Protein AF-A0A9D8S2X8-F1 (afdb_monomer_lite)

Structure (mmCIF, N/CA/C/O backbone):
data_AF-A0A9D8S2X8-F1
#
_entry.id   AF-A0A9D8S2X8-F1
#
loop_
_atom_site.group_PDB
_atom_site.id
_atom_site.type_symbol
_atom_site.label_atom_id
_atom_site.label_alt_id
_atom_site.label_comp_id
_atom_site.label_asym_id
_atom_site.label_entity_id
_atom_site.label_seq_id
_atom_site.pdbx_PDB_ins_code
_atom_site.Cartn_x
_atom_site.Cartn_y
_atom_site.Cartn_z
_atom_site.occupancy
_atom_site.B_iso_or_equiv
_atom_site.auth_seq_id
_atom_site.auth_comp_id
_atom_site.auth_asym_id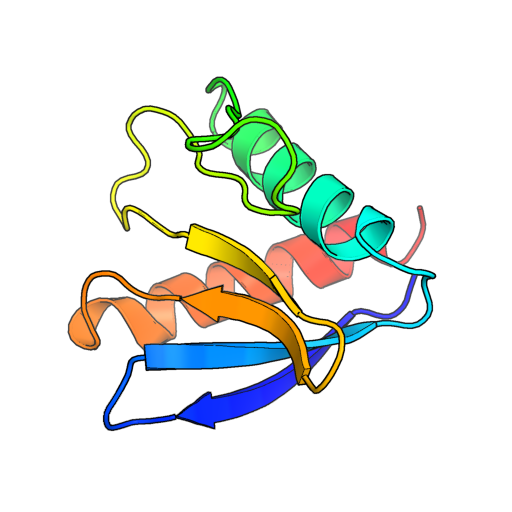
_atom_site.auth_atom_id
_atom_site.pdbx_PDB_model_num
ATOM 1 N N . MET A 1 1 ? 1.578 0.320 -15.898 1.00 65.62 1 MET A N 1
ATOM 2 C CA . MET A 1 1 ? 2.543 -0.570 -15.190 1.00 65.62 1 MET A CA 1
ATOM 3 C C . MET A 1 1 ? 1.858 -1.860 -14.691 1.00 65.62 1 MET A C 1
ATOM 5 O O . MET A 1 1 ? 0.721 -1.770 -14.253 1.00 65.62 1 MET A O 1
ATOM 9 N N . LEU A 1 2 ? 2.476 -3.058 -14.763 1.00 82.00 2 LEU A N 1
ATOM 10 C CA . LEU A 1 2 ? 1.854 -4.302 -14.247 1.00 82.00 2 LEU A CA 1
ATOM 11 C C . LEU A 1 2 ? 2.146 -4.450 -12.747 1.00 82.00 2 LEU A C 1
ATOM 13 O O . LEU A 1 2 ? 3.313 -4.523 -12.375 1.00 82.00 2 LEU A O 1
ATOM 17 N N . TYR A 1 3 ? 1.096 -4.500 -11.927 1.00 92.12 3 TYR A N 1
ATOM 18 C CA . TYR A 1 3 ? 1.138 -4.920 -10.526 1.00 92.12 3 TYR A CA 1
ATOM 19 C C . TYR A 1 3 ? 0.339 -6.210 -10.379 1.00 92.12 3 TYR A C 1
ATOM 21 O O . TYR A 1 3 ? -0.749 -6.329 -10.949 1.00 92.12 3 TYR A O 1
ATOM 29 N N . LYS A 1 4 ? 0.854 -7.167 -9.610 1.00 93.19 4 LYS A N 1
ATOM 30 C CA . LYS A 1 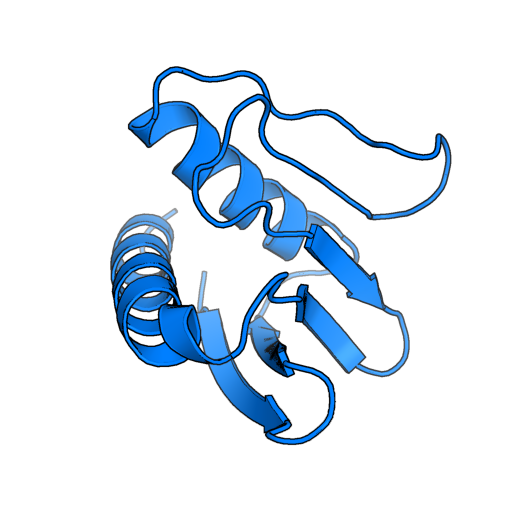4 ? 0.153 -8.421 -9.328 1.00 93.19 4 LYS A CA 1
ATOM 31 C C . LYS A 1 4 ? 0.562 -8.956 -7.961 1.00 93.19 4 LYS A C 1
ATOM 33 O O . LYS A 1 4 ? 1.747 -8.991 -7.659 1.00 93.19 4 LYS A O 1
ATOM 38 N N . ILE A 1 5 ? -0.393 -9.422 -7.156 1.00 94.31 5 ILE A N 1
ATOM 39 C CA . ILE A 1 5 ? -0.060 -10.162 -5.931 1.00 94.31 5 ILE A CA 1
ATOM 40 C C . ILE A 1 5 ? 0.608 -11.482 -6.333 1.00 94.31 5 ILE A C 1
ATOM 42 O O . ILE A 1 5 ? 0.034 -12.278 -7.081 1.00 94.31 5 ILE A O 1
ATOM 46 N N . ASN A 1 6 ? 1.823 -11.696 -5.838 1.00 92.06 6 ASN A N 1
ATOM 47 C CA . ASN A 1 6 ? 2.594 -12.917 -6.032 1.00 92.06 6 ASN A CA 1
ATOM 48 C C . ASN A 1 6 ? 2.333 -13.908 -4.892 1.00 92.06 6 ASN A C 1
ATOM 50 O O . ASN A 1 6 ? 1.994 -15.068 -5.120 1.00 92.06 6 ASN A O 1
ATOM 54 N N . MET A 1 7 ? 2.439 -13.426 -3.652 1.00 92.38 7 MET A N 1
ATOM 55 C CA . MET A 1 7 ? 2.323 -14.240 -2.446 1.00 92.38 7 MET A CA 1
ATOM 56 C C . MET A 1 7 ? 1.721 -13.427 -1.302 1.00 92.38 7 MET A C 1
ATOM 58 O O . MET A 1 7 ? 1.963 -12.227 -1.200 1.00 92.38 7 MET A O 1
ATOM 62 N N . ILE A 1 8 ? 0.975 -14.101 -0.425 1.00 91.88 8 ILE A N 1
ATOM 63 C CA . ILE A 1 8 ? 0.569 -13.573 0.879 1.00 91.88 8 ILE A CA 1
ATOM 64 C C . ILE A 1 8 ? 1.047 -14.555 1.951 1.00 91.88 8 ILE A C 1
ATOM 66 O O . ILE A 1 8 ? 0.695 -15.734 1.881 1.00 91.88 8 ILE A O 1
ATOM 70 N N . THR A 1 9 ? 1.848 -14.104 2.916 1.00 89.12 9 THR A N 1
ATOM 71 C CA . THR A 1 9 ? 2.269 -14.935 4.052 1.00 89.12 9 THR A CA 1
ATOM 72 C C . THR A 1 9 ? 1.207 -14.882 5.148 1.00 89.12 9 THR A C 1
ATOM 74 O O . THR A 1 9 ? 0.774 -13.807 5.562 1.00 89.12 9 THR A O 1
ATOM 77 N N . GLU A 1 10 ? 0.744 -16.046 5.609 1.00 82.00 10 GLU A N 1
ATOM 78 C CA . GLU A 1 10 ? -0.314 -16.103 6.630 1.00 82.00 10 GLU A CA 1
ATOM 79 C C . GLU A 1 10 ? 0.198 -15.842 8.052 1.00 82.00 10 GLU A C 1
ATOM 81 O O . GLU A 1 10 ? -0.580 -15.425 8.906 1.00 82.00 10 GLU A O 1
ATOM 86 N N . GLU A 1 11 ? 1.489 -16.071 8.304 1.00 81.19 11 GLU A N 1
ATOM 87 C CA . GLU A 1 11 ? 2.098 -15.910 9.632 1.00 81.19 11 GLU A CA 1
ATOM 88 C C . GLU A 1 11 ? 2.462 -14.449 9.930 1.00 81.19 11 GLU A C 1
ATOM 90 O O . GLU A 1 11 ? 2.221 -13.973 11.038 1.00 81.19 11 GLU A O 1
ATOM 95 N N . ASP A 1 12 ? 2.969 -13.727 8.925 1.00 81.75 12 ASP A N 1
ATOM 96 C CA . ASP A 1 12 ? 3.537 -12.384 9.104 1.00 81.75 12 ASP A CA 1
ATOM 97 C C . ASP A 1 12 ? 2.740 -11.276 8.394 1.00 81.75 12 ASP A C 1
ATOM 99 O O . ASP A 1 12 ? 3.040 -10.095 8.558 1.00 81.75 12 ASP A O 1
ATOM 103 N N . GLY A 1 13 ? 1.740 -11.630 7.578 1.00 89.56 13 GLY A N 1
ATOM 104 C CA . GLY A 1 13 ? 0.889 -10.665 6.878 1.00 89.56 13 GLY A CA 1
ATOM 105 C C . GLY A 1 13 ? 1.585 -9.891 5.763 1.00 89.56 13 GLY A C 1
ATOM 106 O O . GLY A 1 13 ? 1.187 -8.766 5.454 1.00 89.56 13 GLY A O 1
ATOM 107 N N . TRP A 1 14 ? 2.617 -10.474 5.150 1.00 94.12 14 TRP A N 1
ATOM 108 C CA . TRP A 1 14 ? 3.308 -9.869 4.016 1.00 94.12 14 TRP A CA 1
ATOM 109 C C . TRP A 1 14 ? 2.575 -10.190 2.725 1.00 94.12 14 TRP A C 1
ATOM 111 O O . TRP A 1 14 ? 2.360 -11.353 2.396 1.00 94.12 14 TRP A O 1
ATOM 121 N N . ILE A 1 15 ? 2.255 -9.158 1.956 1.00 95.94 15 ILE A N 1
ATOM 122 C CA . ILE A 1 15 ? 1.723 -9.247 0.602 1.00 95.94 15 ILE A CA 1
ATOM 123 C C . ILE A 1 15 ? 2.846 -8.841 -0.349 1.00 95.94 15 ILE A C 1
ATOM 125 O O . ILE A 1 15 ? 3.169 -7.659 -0.474 1.00 95.94 15 ILE A O 1
ATOM 129 N N . VAL A 1 16 ? 3.448 -9.822 -1.016 1.00 94.81 16 VAL A N 1
ATOM 130 C CA . VAL A 1 16 ? 4.501 -9.609 -2.014 1.00 94.81 16 VAL A CA 1
ATOM 131 C C . VAL A 1 16 ? 3.853 -9.342 -3.366 1.00 94.81 16 VAL A C 1
ATOM 133 O O . VAL A 1 16 ? 2.964 -10.082 -3.803 1.00 94.81 16 VAL A O 1
ATOM 136 N N . ILE A 1 17 ? 4.296 -8.281 -4.031 1.00 95.19 17 ILE A N 1
ATOM 137 C CA . ILE A 1 17 ? 3.722 -7.769 -5.269 1.00 95.19 17 ILE A CA 1
ATOM 138 C C . ILE A 1 17 ? 4.790 -7.798 -6.362 1.00 95.19 17 ILE A C 1
ATOM 140 O O . ILE A 1 17 ? 5.821 -7.130 -6.274 1.00 95.19 17 ILE A O 1
ATOM 144 N N . ASP A 1 18 ? 4.495 -8.522 -7.437 1.00 92.50 18 ASP A N 1
ATOM 145 C CA . ASP A 1 18 ? 5.276 -8.459 -8.663 1.00 92.50 18 ASP A CA 1
ATOM 146 C C . ASP A 1 18 ? 5.010 -7.122 -9.354 1.00 92.50 18 ASP A C 1
ATOM 148 O O . ASP A 1 18 ? 3.856 -6.730 -9.573 1.00 92.50 18 ASP A O 1
ATOM 152 N N . THR A 1 19 ? 6.087 -6.431 -9.722 1.00 90.69 19 THR A N 1
ATOM 153 C CA . THR A 1 19 ? 6.022 -5.155 -10.436 1.00 90.69 19 THR A CA 1
ATOM 154 C C . THR A 1 19 ? 7.027 -5.133 -11.582 1.00 90.69 19 THR A C 1
ATOM 156 O O . THR A 1 19 ? 8.089 -5.744 -11.499 1.00 90.69 19 THR A O 1
ATOM 159 N N . ASN A 1 20 ? 6.708 -4.407 -12.654 1.00 85.88 20 ASN A N 1
ATOM 160 C CA . ASN A 1 20 ? 7.618 -4.231 -13.797 1.00 85.88 20 ASN A CA 1
ATOM 161 C C . ASN A 1 20 ? 8.540 -2.998 -13.666 1.00 85.88 20 ASN A C 1
ATOM 163 O O . ASN A 1 20 ? 9.227 -2.654 -14.629 1.00 85.88 20 ASN A O 1
ATOM 167 N N . GLY A 1 21 ? 8.502 -2.283 -12.537 1.00 78.31 21 GLY A N 1
ATOM 168 C CA . GLY A 1 21 ? 9.321 -1.088 -12.319 1.00 78.31 21 GLY A CA 1
ATOM 169 C C . GLY A 1 21 ? 10.652 -1.391 -11.631 1.00 78.31 21 GLY A C 1
ATOM 170 O O . GLY A 1 21 ? 10.952 -2.536 -11.305 1.00 78.31 21 GLY A O 1
ATOM 171 N N . TRP A 1 22 ? 11.465 -0.352 -11.437 1.00 79.00 22 TRP A N 1
ATOM 172 C CA . TRP A 1 22 ? 12.800 -0.466 -10.844 1.00 79.00 22 TRP A CA 1
ATOM 173 C C . TRP A 1 22 ? 12.854 0.128 -9.439 1.00 79.00 22 TRP A C 1
ATOM 175 O O . TRP A 1 22 ? 12.358 1.230 -9.197 1.00 79.00 22 TRP A O 1
ATOM 185 N N . GLY A 1 23 ? 13.526 -0.581 -8.532 1.00 86.12 23 GLY A N 1
ATOM 186 C CA . GLY A 1 23 ? 13.750 -0.120 -7.166 1.00 86.12 23 GLY A CA 1
ATOM 187 C C . GLY A 1 23 ? 12.447 0.200 -6.430 1.00 86.12 23 GLY A C 1
ATOM 188 O O . GLY A 1 23 ? 11.426 -0.459 -6.610 1.00 86.12 23 GLY A O 1
ATOM 189 N N . SER A 1 24 ? 12.471 1.264 -5.629 1.00 88.31 24 SER A N 1
ATOM 190 C CA . SER A 1 24 ? 11.356 1.681 -4.772 1.00 88.31 24 SER A CA 1
ATOM 191 C C . SER A 1 24 ? 10.237 2.453 -5.476 1.00 88.31 24 SER A C 1
ATOM 193 O O . SER A 1 24 ? 9.247 2.829 -4.845 1.00 88.31 24 SER A O 1
ATOM 195 N N . GLU A 1 25 ? 10.358 2.717 -6.777 1.00 91.06 25 GLU A N 1
ATOM 196 C CA . GLU A 1 25 ? 9.360 3.498 -7.506 1.00 91.06 25 GLU A CA 1
ATOM 197 C C . GLU A 1 25 ? 7.959 2.855 -7.495 1.00 91.06 25 GLU A C 1
ATOM 199 O O . GLU A 1 25 ? 6.999 3.568 -7.181 1.00 91.06 25 GLU A O 1
ATOM 204 N N . PRO A 1 26 ? 7.792 1.542 -7.751 1.00 92.25 26 PRO A N 1
ATOM 205 C CA . PRO A 1 26 ? 6.469 0.926 -7.804 1.00 92.25 26 PRO A CA 1
ATOM 206 C C . PRO A 1 26 ? 5.730 0.986 -6.471 1.00 92.25 26 PRO A C 1
ATOM 208 O O . PRO A 1 26 ? 4.541 1.313 -6.448 1.00 92.25 26 PRO A O 1
ATOM 211 N N . VAL A 1 27 ? 6.422 0.719 -5.360 1.00 94.12 27 VAL A N 1
ATOM 212 C CA . VAL A 1 27 ? 5.812 0.776 -4.029 1.00 94.12 27 VAL A CA 1
ATOM 213 C C . VAL A 1 27 ? 5.440 2.209 -3.645 1.00 94.12 27 VAL A C 1
ATOM 215 O O . VAL A 1 27 ? 4.359 2.440 -3.103 1.00 94.12 27 VAL A O 1
ATOM 218 N N . ARG A 1 28 ? 6.273 3.191 -4.017 1.00 94.06 28 ARG A N 1
ATOM 219 C CA . ARG A 1 28 ? 5.992 4.614 -3.797 1.00 94.06 28 ARG A CA 1
ATOM 220 C C . ARG A 1 28 ? 4.754 5.059 -4.572 1.00 94.06 28 ARG A C 1
ATOM 222 O O . ARG A 1 28 ? 3.906 5.744 -4.011 1.00 94.06 28 ARG A O 1
ATOM 229 N N . LEU A 1 29 ? 4.638 4.680 -5.847 1.00 94.19 29 LEU A N 1
ATOM 230 C CA . LEU A 1 29 ? 3.484 5.023 -6.689 1.00 94.19 29 LEU A CA 1
ATOM 231 C C . LEU A 1 29 ? 2.191 4.37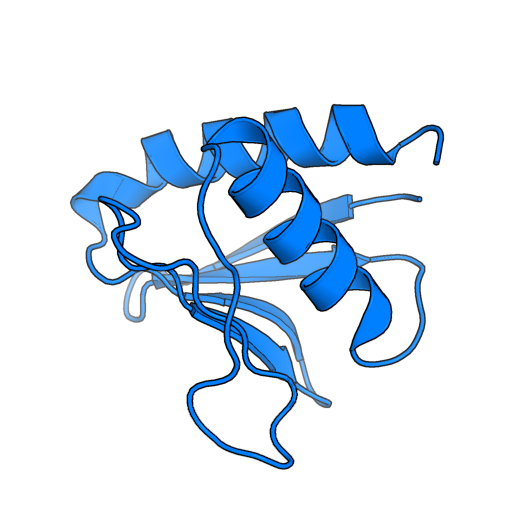5 -6.184 1.00 94.19 29 LEU A C 1
ATOM 233 O O . LEU A 1 29 ? 1.136 5.011 -6.205 1.00 94.19 29 LEU A O 1
ATOM 237 N N . LEU A 1 30 ? 2.278 3.140 -5.690 1.00 95.50 30 LEU A N 1
ATOM 238 C CA . LEU A 1 30 ? 1.156 2.441 -5.073 1.00 95.50 30 LEU A CA 1
ATOM 239 C C . LEU A 1 30 ? 0.686 3.151 -3.797 1.00 95.50 30 LEU A C 1
ATOM 241 O O . LEU A 1 30 ? -0.484 3.528 -3.707 1.00 95.50 30 LEU A O 1
ATOM 245 N N . ALA A 1 31 ? 1.600 3.394 -2.852 1.00 95.88 31 ALA A N 1
ATOM 246 C CA . ALA A 1 31 ? 1.301 4.089 -1.602 1.00 95.88 31 ALA A CA 1
ATOM 247 C C . ALA A 1 31 ? 0.750 5.503 -1.858 1.00 95.88 31 ALA A C 1
ATOM 249 O O . ALA A 1 31 ? -0.264 5.890 -1.280 1.00 95.88 31 ALA A O 1
ATOM 250 N N . GLN A 1 32 ? 1.349 6.241 -2.799 1.00 95.94 32 GLN A N 1
ATOM 251 C CA . GLN A 1 32 ? 0.873 7.559 -3.214 1.00 95.94 32 GLN A CA 1
ATOM 252 C C . GLN A 1 32 ? -0.548 7.496 -3.789 1.00 95.94 32 GLN A C 1
ATOM 254 O O . GLN A 1 32 ? -1.397 8.300 -3.412 1.00 95.94 32 GLN A O 1
ATOM 259 N N . SER A 1 33 ? -0.838 6.534 -4.671 1.00 96.06 33 SER A N 1
ATOM 260 C CA . SER A 1 33 ? -2.169 6.402 -5.268 1.00 96.06 33 SER A CA 1
ATOM 261 C C . SER A 1 33 ? -3.256 6.148 -4.221 1.00 96.06 33 SER A C 1
ATOM 263 O O . SER A 1 33 ? -4.365 6.667 -4.360 1.00 96.06 33 SER A O 1
ATOM 265 N N . ILE A 1 34 ? -2.952 5.352 -3.194 1.00 96.94 34 ILE A N 1
ATOM 266 C CA . ILE A 1 34 ? -3.872 5.058 -2.089 1.00 96.94 34 ILE A CA 1
ATOM 267 C C . ILE A 1 34 ? -4.042 6.299 -1.202 1.00 96.94 34 ILE A C 1
ATOM 269 O O . ILE A 1 34 ? -5.171 6.682 -0.899 1.00 96.94 34 ILE A O 1
ATOM 273 N N . ALA A 1 35 ? -2.949 6.986 -0.863 1.00 96.88 35 ALA A N 1
ATOM 274 C CA . ALA A 1 35 ? -2.981 8.215 -0.070 1.00 96.88 35 ALA A CA 1
ATOM 275 C C . ALA A 1 35 ? -3.831 9.315 -0.735 1.00 96.88 35 ALA A C 1
ATOM 277 O O . ALA A 1 35 ? -4.668 9.937 -0.076 1.00 96.88 35 ALA A O 1
ATOM 278 N N . GLU A 1 36 ? -3.676 9.492 -2.053 1.00 96.00 36 GLU A N 1
ATOM 279 C CA . GLU A 1 36 ? -4.458 10.430 -2.866 1.00 96.00 36 GLU A CA 1
ATOM 280 C C . GLU A 1 36 ? -5.960 10.109 -2.840 1.00 96.00 36 GLU A C 1
ATOM 282 O O . GLU A 1 36 ? -6.771 11.017 -2.672 1.00 96.00 36 GLU A O 1
ATOM 287 N N . GLU A 1 37 ? -6.350 8.832 -2.956 1.00 95.62 37 GLU A N 1
ATOM 288 C CA . GLU A 1 37 ? -7.764 8.434 -2.854 1.00 95.62 37 GLU A CA 1
ATOM 289 C C . GLU A 1 37 ? -8.340 8.733 -1.463 1.00 95.62 37 GLU A C 1
ATOM 291 O O . GLU A 1 37 ? -9.496 9.138 -1.338 1.00 95.62 37 GLU A O 1
ATOM 296 N N . MET A 1 38 ? -7.535 8.559 -0.417 1.00 94.44 38 MET A N 1
ATOM 297 C CA . MET A 1 38 ? -7.954 8.787 0.965 1.00 94.44 38 MET A CA 1
ATOM 298 C C . MET A 1 38 ? -7.947 10.268 1.363 1.00 94.44 38 MET A C 1
ATOM 300 O O . MET A 1 38 ? -8.470 10.603 2.428 1.00 94.44 38 MET A O 1
ATOM 304 N N . GLY A 1 39 ? -7.347 11.145 0.549 1.00 95.94 39 GLY A N 1
ATOM 305 C CA . GLY A 1 39 ? -7.115 12.546 0.899 1.00 95.94 39 GLY A CA 1
ATOM 306 C C . GLY A 1 39 ? -6.181 12.704 2.103 1.00 95.94 39 GLY A C 1
ATOM 307 O O . GLY A 1 39 ? -6.400 13.587 2.931 1.00 95.94 39 GLY A O 1
ATOM 308 N N . LYS A 1 40 ? -5.189 11.814 2.241 1.00 96.31 40 LYS A N 1
ATOM 309 C CA . LYS A 1 40 ? -4.252 11.784 3.374 1.00 96.31 40 LYS A CA 1
ATOM 310 C C . LYS A 1 40 ? -2.811 11.904 2.901 1.00 96.31 40 LYS A C 1
ATOM 312 O O . LYS A 1 40 ? -2.500 11.658 1.739 1.00 96.31 40 LYS A O 1
ATOM 317 N N . GLU A 1 41 ? -1.931 12.276 3.819 1.00 94.81 41 GLU A N 1
ATOM 318 C CA . GLU A 1 41 ? -0.508 12.411 3.532 1.00 94.81 41 GLU A CA 1
ATOM 319 C C . GLU A 1 41 ? 0.211 11.066 3.674 1.00 94.81 41 GLU A C 1
ATOM 321 O O . GLU A 1 41 ? -0.012 10.309 4.623 1.00 94.81 41 GLU A O 1
ATOM 326 N N . MET A 1 42 ? 1.086 10.780 2.712 1.00 95.25 42 MET A N 1
ATOM 327 C CA . MET A 1 42 ? 2.056 9.693 2.792 1.00 95.25 42 MET A CA 1
ATOM 328 C C . MET A 1 42 ? 3.344 10.226 3.424 1.00 95.25 42 MET A C 1
ATOM 330 O O . MET A 1 42 ? 3.796 11.318 3.080 1.00 95.25 42 MET A O 1
ATOM 334 N N . PHE A 1 43 ? 3.965 9.445 4.299 1.00 94.06 43 PHE A N 1
ATOM 335 C CA . PHE A 1 43 ? 5.235 9.779 4.938 1.00 94.06 43 PHE A CA 1
ATOM 336 C C . PHE A 1 43 ? 6.166 8.565 4.972 1.00 94.06 43 PHE A C 1
ATOM 338 O O . PHE A 1 43 ? 5.722 7.423 4.843 1.00 94.06 43 PHE A O 1
ATOM 345 N N . GLN A 1 44 ? 7.463 8.815 5.145 1.00 93.44 44 GLN A N 1
ATOM 346 C CA . GLN A 1 44 ? 8.451 7.768 5.397 1.00 93.44 44 GLN A CA 1
ATOM 347 C C . GLN A 1 44 ? 8.738 7.714 6.903 1.00 93.44 44 GLN A C 1
ATOM 349 O O . GLN A 1 44 ? 9.082 8.750 7.475 1.00 93.44 44 GLN A O 1
ATOM 354 N N . PRO A 1 45 ? 8.581 6.556 7.570 1.00 88.31 45 PRO A N 1
ATOM 355 C CA . PRO A 1 45 ? 8.855 6.444 9.001 1.00 88.31 45 PRO A CA 1
ATOM 356 C C . PRO A 1 45 ? 10.356 6.535 9.320 1.00 88.31 45 PRO A C 1
ATOM 358 O O . PRO A 1 45 ? 10.721 7.005 10.397 1.00 88.31 45 PRO A O 1
ATOM 361 N N . TYR A 1 46 ? 11.212 6.127 8.380 1.00 84.06 46 TYR A N 1
ATOM 362 C CA . TYR A 1 46 ? 12.665 6.153 8.507 1.00 84.06 46 TYR A CA 1
ATOM 363 C C . TYR A 1 46 ? 13.284 6.752 7.244 1.00 84.06 46 TYR A C 1
ATOM 365 O O . TYR A 1 46 ? 13.084 6.246 6.141 1.00 84.06 46 TYR A O 1
ATOM 373 N N . GLU A 1 47 ? 14.029 7.847 7.403 1.00 74.62 47 GLU A N 1
ATOM 374 C CA . GLU A 1 47 ? 14.749 8.470 6.292 1.00 74.62 47 GLU A CA 1
ATOM 375 C C . GLU A 1 47 ? 15.860 7.534 5.798 1.00 74.62 47 GLU A C 1
ATOM 377 O O . GLU A 1 47 ? 16.771 7.188 6.548 1.00 74.62 47 GLU A O 1
ATOM 382 N N . GLY A 1 48 ? 15.787 7.140 4.526 1.00 75.81 48 GLY A N 1
ATOM 383 C CA . GLY A 1 48 ? 16.771 6.266 3.877 1.00 75.81 48 GLY A CA 1
ATOM 384 C C . GLY A 1 48 ? 16.248 4.869 3.548 1.00 75.81 48 GLY A C 1
ATOM 385 O O . GLY A 1 48 ? 16.781 4.243 2.634 1.00 75.81 48 GLY A O 1
ATOM 386 N N . ASP A 1 49 ? 15.166 4.436 4.196 1.00 81.62 49 ASP A N 1
ATOM 387 C CA . ASP A 1 49 ? 14.487 3.191 3.852 1.00 81.62 49 ASP A CA 1
ATOM 388 C C . ASP A 1 49 ? 13.389 3.451 2.820 1.00 81.62 49 ASP A C 1
ATOM 390 O O . ASP A 1 49 ? 12.673 4.456 2.851 1.00 81.62 49 ASP A 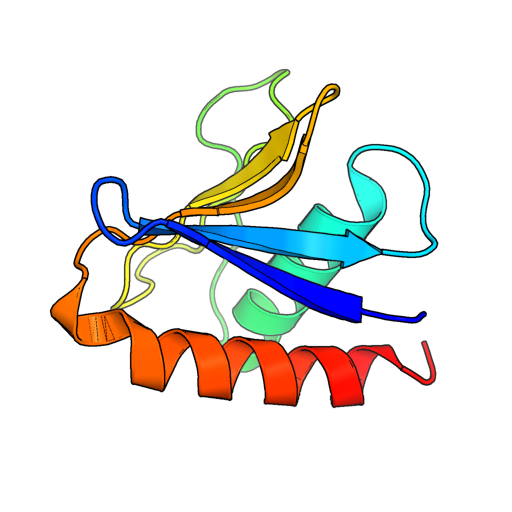O 1
ATOM 394 N N . ALA A 1 50 ? 13.212 2.511 1.894 1.00 90.50 50 ALA A N 1
ATOM 395 C CA . ALA A 1 50 ? 12.126 2.550 0.925 1.00 90.50 50 ALA A CA 1
ATOM 396 C C . ALA A 1 50 ? 10.800 2.076 1.547 1.00 90.50 50 ALA A C 1
ATOM 398 O O . ALA A 1 50 ? 10.136 1.185 1.020 1.00 90.50 50 ALA A O 1
ATOM 399 N N . GLN A 1 51 ? 10.442 2.672 2.685 1.00 94.69 51 GLN A N 1
ATOM 400 C CA . GLN A 1 51 ? 9.245 2.386 3.463 1.00 94.69 51 GLN A CA 1
ATOM 401 C C . GLN A 1 51 ? 8.321 3.600 3.489 1.00 94.69 51 GLN A C 1
ATOM 403 O O . GLN A 1 51 ? 8.758 4.733 3.686 1.00 94.69 51 GLN A O 1
ATOM 408 N N . PHE A 1 52 ? 7.029 3.360 3.319 1.00 95.75 52 PHE A N 1
ATOM 409 C CA . PHE A 1 52 ? 6.007 4.388 3.249 1.00 95.75 52 PHE A CA 1
ATOM 410 C C . PHE A 1 52 ? 4.801 3.979 4.086 1.00 95.75 52 PHE A C 1
ATOM 412 O O . PHE A 1 52 ? 4.381 2.822 4.089 1.00 95.75 52 PHE A O 1
ATOM 419 N N . MET A 1 53 ? 4.222 4.955 4.772 1.00 96.69 53 MET A N 1
ATOM 420 C CA . MET A 1 53 ? 2.981 4.821 5.523 1.00 96.69 53 MET A CA 1
ATOM 421 C C . MET A 1 53 ? 2.045 5.968 5.156 1.00 96.69 53 MET A C 1
ATOM 423 O O . MET A 1 53 ? 2.484 7.030 4.710 1.00 96.69 53 MET A O 1
ATOM 427 N N . ILE A 1 54 ? 0.745 5.766 5.352 1.00 97.12 54 ILE A N 1
ATOM 428 C CA . ILE A 1 54 ? -0.278 6.779 5.084 1.00 97.12 54 ILE A CA 1
ATOM 429 C C . ILE A 1 54 ? -0.866 7.222 6.422 1.00 97.12 54 ILE A C 1
ATOM 431 O O . ILE A 1 54 ? -1.330 6.404 7.221 1.00 97.12 54 ILE A O 1
ATOM 435 N N . GLN A 1 55 ? -0.836 8.526 6.696 1.00 94.69 55 GLN A N 1
ATOM 436 C CA . GLN A 1 55 ? -1.280 9.065 7.976 1.00 94.69 55 GLN A CA 1
ATOM 437 C C . GLN A 1 55 ? -2.753 8.729 8.213 1.00 94.69 55 GLN A C 1
ATOM 439 O O . GLN A 1 55 ? -3.612 9.061 7.406 1.00 94.69 55 GLN A O 1
ATOM 444 N N . GLY A 1 56 ? -3.061 8.082 9.339 1.00 92.25 56 GLY A N 1
ATOM 445 C CA . GLY A 1 56 ? -4.433 7.732 9.707 1.00 92.25 56 GLY A CA 1
ATOM 446 C C . GLY A 1 56 ? -5.078 6.659 8.826 1.00 92.25 56 GLY A C 1
ATOM 447 O O . GLY A 1 56 ? -6.307 6.575 8.812 1.00 92.25 56 GLY A O 1
ATOM 448 N N . ASP A 1 57 ? -4.305 5.883 8.064 1.00 93.12 57 ASP A N 1
ATOM 449 C CA . ASP A 1 57 ? -4.796 4.678 7.391 1.00 93.12 57 ASP A CA 1
ATOM 450 C C . ASP A 1 57 ? -5.453 3.711 8.397 1.00 93.12 57 ASP A C 1
ATOM 452 O O . ASP A 1 57 ? -4.808 3.357 9.388 1.00 93.12 57 ASP A O 1
ATOM 456 N N . PRO A 1 58 ? -6.728 3.305 8.200 1.00 93.56 58 PRO A N 1
ATOM 457 C CA . PRO A 1 58 ? -7.410 2.399 9.123 1.00 93.56 58 PRO A CA 1
ATOM 458 C C . PRO A 1 58 ? -6.723 1.036 9.255 1.00 93.56 58 PRO A C 1
ATOM 460 O O . PRO A 1 58 ? -6.819 0.432 10.321 1.00 93.56 58 PRO A O 1
ATOM 463 N N . TYR A 1 59 ? -6.019 0.586 8.213 1.00 95.50 59 TYR A N 1
ATOM 464 C CA . TYR A 1 59 ? -5.322 -0.701 8.189 1.00 95.50 59 TYR A CA 1
ATOM 465 C C . TYR A 1 59 ? -3.860 -0.600 8.648 1.00 95.50 59 TYR A C 1
ATOM 467 O O . TYR A 1 59 ? -3.202 -1.624 8.820 1.00 95.50 59 TYR A O 1
ATOM 475 N N . LYS A 1 60 ? -3.359 0.630 8.851 1.00 95.00 60 LYS A N 1
ATOM 476 C CA . LYS A 1 60 ? -1.972 0.957 9.227 1.00 95.00 60 LYS A CA 1
ATOM 477 C C . LYS A 1 60 ? -0.920 0.211 8.393 1.00 95.00 60 LYS A C 1
ATOM 479 O O . LYS A 1 60 ? 0.061 -0.294 8.936 1.00 95.00 60 LYS A O 1
ATOM 484 N N . LEU A 1 61 ? -1.132 0.141 7.084 1.00 96.31 61 LEU A N 1
ATOM 485 C CA . LEU A 1 61 ? -0.267 -0.590 6.169 1.00 96.31 61 LEU A CA 1
ATOM 486 C C . LEU A 1 61 ? 1.133 0.016 6.125 1.00 96.31 61 LEU A C 1
ATOM 488 O O . LEU A 1 61 ? 1.306 1.240 6.084 1.00 96.31 61 LEU A O 1
ATOM 492 N N . LEU A 1 62 ? 2.125 -0.868 6.056 1.00 96.00 62 LEU A N 1
ATOM 493 C CA . LEU A 1 62 ? 3.494 -0.511 5.715 1.00 96.00 62 LEU A CA 1
ATOM 494 C C . LEU A 1 62 ? 3.770 -0.943 4.275 1.00 96.00 62 LEU A C 1
ATOM 496 O O . LEU A 1 62 ? 3.713 -2.124 3.941 1.00 96.00 62 LEU A O 1
ATOM 500 N N . PHE A 1 63 ? 4.075 0.026 3.422 1.00 96.50 63 PHE A N 1
ATOM 501 C CA . PHE A 1 63 ? 4.458 -0.197 2.035 1.00 96.50 63 PHE A CA 1
ATOM 502 C C . PHE A 1 63 ? 5.980 -0.170 1.958 1.00 96.50 63 PHE A C 1
ATOM 504 O O . PHE A 1 63 ? 6.584 0.856 2.254 1.00 96.50 63 PHE A O 1
ATOM 511 N N . GLN A 1 64 ? 6.610 -1.273 1.573 1.00 94.88 64 GLN A N 1
ATOM 512 C CA . GLN A 1 64 ? 8.063 -1.416 1.585 1.00 94.88 64 GLN A CA 1
ATOM 513 C C . GLN A 1 64 ? 8.587 -1.905 0.236 1.00 94.88 64 GLN A C 1
ATOM 515 O O . GLN A 1 64 ? 7.981 -2.759 -0.402 1.00 94.88 64 GLN A O 1
ATOM 520 N N . TYR A 1 65 ? 9.741 -1.394 -0.180 1.00 93.06 65 TYR A N 1
ATOM 521 C CA . TYR A 1 65 ? 10.583 -2.067 -1.160 1.00 93.06 65 TYR A CA 1
ATOM 522 C C . TYR A 1 65 ? 11.748 -2.758 -0.449 1.00 93.06 65 TYR A C 1
ATOM 524 O O . TYR A 1 65 ? 12.415 -2.159 0.394 1.00 93.06 65 TYR A O 1
ATOM 532 N N . ASP A 1 66 ? 11.963 -4.017 -0.801 1.00 88.69 66 ASP A N 1
ATOM 533 C CA . ASP A 1 66 ? 13.014 -4.892 -0.306 1.00 88.69 66 ASP A CA 1
ATOM 534 C C . ASP A 1 66 ? 13.820 -5.429 -1.499 1.00 88.69 66 ASP A C 1
ATOM 536 O O . ASP A 1 66 ? 13.243 -5.820 -2.511 1.00 88.69 66 ASP A O 1
ATOM 540 N N . ASP A 1 67 ? 15.149 -5.461 -1.413 1.00 85.06 67 ASP A N 1
ATOM 541 C CA . ASP A 1 67 ? 15.985 -5.889 -2.545 1.00 85.06 67 ASP A CA 1
ATOM 542 C C . ASP A 1 67 ? 15.893 -7.396 -2.855 1.00 85.06 67 ASP A C 1
ATOM 544 O O . ASP A 1 67 ? 16.242 -7.816 -3.960 1.00 85.06 67 ASP A O 1
ATOM 548 N N . LEU A 1 68 ? 15.432 -8.223 -1.908 1.00 84.81 68 LEU A N 1
ATOM 549 C CA . LEU A 1 68 ? 15.243 -9.663 -2.105 1.00 84.81 68 LEU A CA 1
ATOM 550 C C . LEU A 1 68 ? 13.828 -9.990 -2.588 1.00 84.81 68 LEU A C 1
ATOM 552 O O . LEU A 1 68 ? 13.664 -10.870 -3.435 1.00 84.81 68 LEU A O 1
ATOM 556 N N . PHE A 1 69 ? 12.817 -9.303 -2.050 1.00 83.25 69 PHE A N 1
ATOM 557 C CA . PHE A 1 69 ? 11.404 -9.608 -2.308 1.00 83.25 69 PHE A CA 1
ATOM 558 C C . PHE A 1 69 ? 10.700 -8.620 -3.246 1.00 83.25 69 PHE A C 1
ATOM 560 O O . PHE A 1 69 ? 9.610 -8.908 -3.737 1.00 83.25 69 PHE A O 1
ATOM 567 N N . GLY A 1 70 ? 11.311 -7.475 -3.539 1.00 89.69 70 GLY A N 1
ATOM 568 C CA . GLY A 1 70 ? 10.724 -6.422 -4.356 1.00 89.69 70 GLY A CA 1
ATOM 569 C C . GLY A 1 70 ? 9.699 -5.591 -3.584 1.00 89.69 70 GLY A C 1
ATOM 570 O O . GLY A 1 70 ? 9.960 -5.118 -2.483 1.00 89.69 70 GLY A O 1
ATOM 571 N N . THR A 1 71 ? 8.535 -5.348 -4.191 1.00 94.06 71 THR A N 1
ATOM 572 C CA . THR A 1 71 ? 7.477 -4.536 -3.570 1.00 94.06 71 THR A CA 1
ATOM 573 C C . THR A 1 71 ? 6.651 -5.380 -2.607 1.00 94.06 71 THR A C 1
ATOM 575 O O . THR A 1 71 ? 6.073 -6.389 -3.000 1.00 94.06 71 THR A O 1
ATOM 578 N N . CYS A 1 72 ? 6.528 -4.918 -1.368 1.00 94.75 72 CYS A N 1
ATOM 579 C CA . CYS A 1 72 ? 5.781 -5.571 -0.304 1.00 94.75 72 CYS A CA 1
ATOM 580 C C . CYS A 1 72 ? 4.788 -4.603 0.350 1.00 94.75 72 CYS A C 1
ATOM 582 O O . CYS A 1 72 ? 5.049 -3.405 0.491 1.00 94.75 72 CYS A O 1
ATOM 584 N N . VAL A 1 73 ? 3.655 -5.140 0.796 1.00 96.50 73 VAL A N 1
ATOM 585 C CA . VAL A 1 73 ? 2.698 -4.467 1.682 1.00 96.50 73 VAL A CA 1
ATOM 586 C C . VAL A 1 73 ? 2.510 -5.338 2.911 1.00 96.50 73 VAL A C 1
ATOM 588 O O . VAL A 1 73 ? 2.201 -6.518 2.782 1.00 96.50 73 VAL A O 1
ATOM 591 N N . ILE A 1 74 ? 2.714 -4.773 4.093 1.00 95.44 74 ILE A N 1
ATOM 592 C CA . ILE A 1 74 ? 2.681 -5.504 5.360 1.00 95.44 74 ILE A CA 1
ATOM 593 C C . ILE A 1 74 ? 1.444 -5.059 6.142 1.00 95.44 74 ILE A C 1
ATOM 595 O O . ILE A 1 74 ? 1.210 -3.859 6.326 1.00 95.44 74 ILE A O 1
ATOM 599 N N . LEU A 1 75 ? 0.639 -6.036 6.560 1.00 95.69 75 LEU A N 1
ATOM 600 C CA . LEU A 1 75 ? -0.590 -5.843 7.330 1.00 95.69 75 LEU A CA 1
ATOM 601 C C . LEU A 1 75 ? -0.288 -5.605 8.823 1.00 95.69 75 LEU A C 1
ATOM 603 O O . LEU A 1 75 ? 0.539 -6.305 9.398 1.00 95.69 75 LEU A O 1
ATOM 607 N N . ASP A 1 76 ? -1.026 -4.700 9.482 1.00 94.31 76 ASP A N 1
ATOM 608 C CA . ASP A 1 76 ? -1.064 -4.616 10.963 1.00 94.31 76 ASP A CA 1
ATOM 609 C C . ASP A 1 76 ? -1.827 -5.813 11.553 1.00 94.31 76 ASP A C 1
ATOM 611 O O . ASP A 1 76 ? -1.515 -6.301 12.639 1.00 94.31 76 ASP A O 1
ATOM 615 N N . LYS A 1 77 ? -2.857 -6.285 10.834 1.00 93.94 77 LYS A N 1
ATOM 616 C CA . LYS A 1 77 ? -3.747 -7.369 11.261 1.00 93.94 77 LYS A CA 1
ATOM 617 C C . LYS A 1 77 ? -4.151 -8.261 10.095 1.00 93.94 77 LYS A C 1
ATOM 619 O O . LYS A 1 77 ? -4.611 -7.786 9.061 1.00 93.94 77 LYS A O 1
ATOM 624 N N . MET A 1 78 ? -4.091 -9.572 10.315 1.00 93.25 78 MET A N 1
ATOM 625 C CA . MET A 1 78 ? -4.505 -10.571 9.322 1.00 93.25 78 MET A CA 1
ATOM 626 C C . MET A 1 78 ? -6.004 -10.548 9.002 1.00 93.25 78 MET A C 1
ATOM 628 O O . MET A 1 78 ? -6.402 -10.953 7.913 1.00 93.25 78 MET A O 1
ATOM 632 N N . GLU A 1 79 ? -6.836 -10.056 9.920 1.00 94.44 79 GLU A N 1
ATOM 633 C CA . GLU A 1 79 ? -8.287 -9.914 9.724 1.00 94.44 79 GLU A CA 1
ATOM 634 C C . GLU A 1 79 ? -8.630 -8.966 8.565 1.00 94.44 79 GLU A C 1
ATOM 636 O O . GLU A 1 79 ? -9.644 -9.146 7.894 1.00 94.44 79 GLU A O 1
ATOM 641 N N . ASP A 1 80 ? -7.755 -7.996 8.286 1.00 95.19 80 ASP A N 1
ATOM 642 C CA . ASP A 1 80 ? -7.954 -6.996 7.240 1.00 95.19 80 ASP A CA 1
ATOM 643 C C . ASP A 1 80 ? -7.487 -7.477 5.854 1.00 95.19 80 ASP A C 1
ATOM 645 O O . ASP A 1 80 ? -7.677 -6.771 4.862 1.00 95.19 80 ASP A O 1
ATOM 649 N N . LYS A 1 81 ? -6.909 -8.687 5.757 1.00 94.75 81 LYS A N 1
ATOM 650 C CA . LYS A 1 81 ? -6.294 -9.232 4.534 1.00 94.75 81 LYS A CA 1
ATOM 651 C C . LYS A 1 81 ? -7.187 -9.070 3.309 1.00 94.75 81 LYS A C 1
ATOM 653 O O . LYS A 1 81 ? -6.757 -8.485 2.321 1.00 94.75 81 LYS A O 1
ATOM 658 N N . ASP A 1 82 ? -8.418 -9.566 3.364 1.00 95.25 82 ASP A N 1
ATOM 659 C CA . ASP A 1 82 ? -9.296 -9.590 2.189 1.00 95.25 82 ASP A CA 1
ATOM 660 C C . ASP A 1 82 ? -9.699 -8.170 1.754 1.00 95.25 82 ASP A C 1
ATOM 662 O O . ASP A 1 82 ? -9.772 -7.871 0.559 1.00 95.25 82 ASP A O 1
ATOM 666 N N . ALA A 1 83 ? -9.898 -7.264 2.718 1.00 96.44 83 ALA A N 1
ATOM 667 C CA . ALA A 1 83 ? -10.203 -5.862 2.445 1.00 96.44 83 ALA A CA 1
ATOM 668 C C . ALA A 1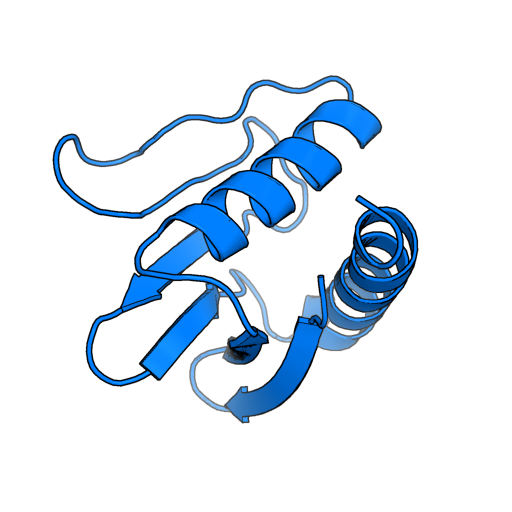 83 ? -9.006 -5.134 1.813 1.00 96.44 83 ALA A C 1
ATOM 670 O O . ALA A 1 83 ? -9.176 -4.353 0.872 1.00 96.44 83 ALA A O 1
ATOM 671 N N . VAL A 1 84 ? -7.796 -5.418 2.298 1.00 96.81 84 VAL A N 1
ATOM 672 C CA . VAL A 1 84 ? -6.554 -4.844 1.775 1.00 96.81 84 VAL A CA 1
ATOM 673 C C . VAL A 1 84 ? -6.236 -5.402 0.392 1.00 96.81 84 VAL A C 1
ATOM 675 O O . VAL A 1 84 ? -5.909 -4.625 -0.497 1.00 96.81 84 VAL A O 1
ATOM 678 N N . VAL A 1 85 ? -6.411 -6.704 0.153 1.00 96.44 85 VAL A N 1
ATOM 679 C CA . VAL A 1 85 ? -6.258 -7.310 -1.181 1.00 96.44 85 VAL A CA 1
ATOM 680 C C . VAL A 1 85 ? -7.176 -6.626 -2.193 1.00 96.44 85 VAL A C 1
ATOM 682 O O . VAL A 1 85 ? -6.700 -6.167 -3.230 1.00 96.44 85 VAL A O 1
ATOM 685 N N . ALA A 1 86 ? -8.460 -6.456 -1.865 1.00 96.81 86 ALA A N 1
ATOM 686 C CA . ALA A 1 86 ? -9.404 -5.771 -2.746 1.00 96.81 86 ALA A CA 1
ATOM 687 C C . ALA A 1 86 ? -9.019 -4.299 -3.003 1.00 96.81 86 ALA A C 1
ATOM 689 O O . ALA A 1 86 ? -9.198 -3.779 -4.110 1.00 96.81 86 ALA A O 1
ATOM 690 N N . LEU A 1 87 ? -8.476 -3.613 -1.991 1.00 97.00 87 LEU A N 1
ATOM 691 C CA . LEU A 1 87 ? -7.938 -2.262 -2.136 1.00 97.00 87 LEU A CA 1
ATOM 692 C C . LEU A 1 87 ? -6.73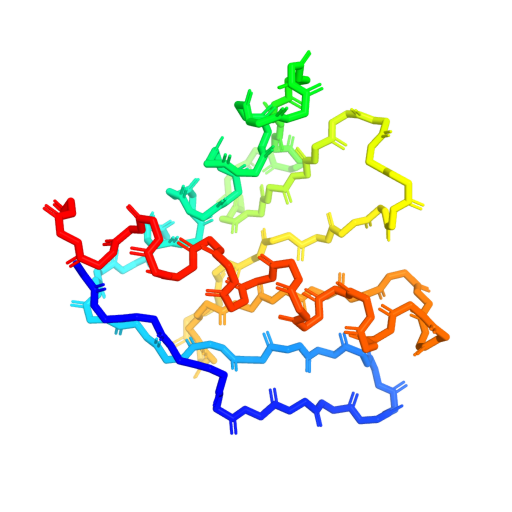0 -2.243 -3.083 1.00 97.00 87 LEU A C 1
ATOM 694 O O . LEU A 1 87 ? -6.689 -1.415 -3.992 1.00 97.00 87 LEU A O 1
ATOM 698 N N . LEU A 1 88 ? -5.780 -3.164 -2.919 1.00 96.94 88 LEU A N 1
ATOM 699 C CA . LEU A 1 88 ? -4.589 -3.261 -3.761 1.00 96.94 88 LEU A CA 1
ATOM 700 C C . LEU A 1 88 ? -4.958 -3.545 -5.217 1.00 96.94 88 LEU A C 1
ATOM 702 O O . LEU A 1 88 ? -4.555 -2.787 -6.095 1.00 96.94 88 LEU A O 1
ATOM 706 N N . GLU A 1 89 ? -5.793 -4.551 -5.476 1.00 95.75 89 GLU A N 1
ATOM 707 C CA . GLU A 1 89 ? -6.238 -4.903 -6.830 1.00 95.75 89 GLU A CA 1
ATOM 708 C C . GLU A 1 89 ? -6.930 -3.728 -7.534 1.00 95.75 89 GLU A C 1
ATOM 710 O O . GLU A 1 89 ? -6.641 -3.433 -8.696 1.00 95.75 89 GLU A O 1
ATOM 715 N N . ARG A 1 90 ? -7.776 -2.972 -6.818 1.00 95.62 90 ARG A N 1
ATOM 716 C CA . ARG A 1 90 ? -8.385 -1.746 -7.358 1.00 95.62 90 ARG A CA 1
ATOM 717 C C . ARG A 1 90 ? -7.328 -0.723 -7.775 1.00 95.62 90 ARG A C 1
ATOM 719 O O . ARG A 1 90 ? -7.482 -0.066 -8.806 1.00 95.62 90 ARG A O 1
ATOM 726 N N . HIS A 1 91 ? -6.287 -0.536 -6.970 1.00 95.62 91 HIS A N 1
ATOM 727 C CA . HIS A 1 91 ? -5.222 0.418 -7.277 1.00 95.62 91 HIS A CA 1
ATOM 728 C C . HIS A 1 91 ? -4.274 -0.081 -8.367 1.00 95.62 91 HIS A C 1
ATOM 730 O O . HIS A 1 91 ? -3.790 0.733 -9.152 1.00 95.62 91 HIS A O 1
ATOM 736 N N . PHE A 1 92 ? -4.079 -1.390 -8.502 1.00 94.88 92 PHE A N 1
ATOM 737 C CA . PHE A 1 92 ? -3.334 -1.967 -9.619 1.00 94.88 92 PHE A CA 1
ATOM 738 C C . PHE A 1 92 ? -3.996 -1.630 -10.952 1.00 94.88 92 PHE A C 1
ATOM 740 O O . PHE A 1 92 ? -3.323 -1.158 -11.865 1.00 94.88 92 PHE A O 1
ATOM 747 N N . GLU A 1 93 ? -5.323 -1.761 -11.035 1.00 92.94 93 GLU A N 1
ATOM 748 C CA . GLU A 1 93 ? -6.081 -1.371 -12.228 1.00 92.94 93 GLU A CA 1
ATOM 749 C C . GLU A 1 93 ? -5.953 0.131 -12.528 1.00 92.94 93 GLU A C 1
ATOM 751 O O . GLU A 1 93 ? -5.731 0.513 -13.676 1.00 92.94 93 GLU A O 1
ATOM 756 N N . LYS A 1 94 ? -5.995 0.999 -11.505 1.00 92.31 94 LYS A N 1
ATOM 757 C CA . LYS A 1 94 ? -5.783 2.452 -11.681 1.00 92.31 94 LYS A CA 1
ATOM 758 C C . LYS A 1 94 ? -4.389 2.806 -12.203 1.00 92.31 94 LYS A C 1
ATOM 760 O O . LYS A 1 94 ? -4.228 3.828 -12.868 1.00 92.31 94 LYS A O 1
ATOM 765 N N . LEU A 1 95 ? -3.385 2.005 -11.855 1.00 91.19 95 LEU A N 1
ATOM 766 C CA . LEU A 1 95 ? -1.987 2.216 -12.230 1.00 91.19 95 LEU A CA 1
ATOM 767 C C . LEU A 1 95 ? -1.581 1.430 -13.487 1.00 91.19 95 LEU A C 1
ATOM 769 O O . LEU A 1 95 ? -0.442 1.545 -13.946 1.00 91.19 95 LEU A O 1
ATOM 773 N N . ARG A 1 96 ? -2.495 0.651 -14.080 1.00 86.25 96 ARG A N 1
ATOM 774 C CA . ARG A 1 96 ? -2.200 -0.170 -15.259 1.00 86.25 96 ARG A CA 1
ATOM 775 C C . ARG A 1 96 ? -1.806 0.667 -16.473 1.00 86.25 96 ARG A C 1
ATOM 777 O O . ARG A 1 96 ? -0.852 0.306 -17.161 1.00 86.25 96 ARG A O 1
ATOM 784 N N . ASP A 1 97 ? -2.489 1.790 -16.668 1.00 72.38 97 ASP A N 1
ATOM 785 C CA . ASP A 1 97 ? -2.351 2.657 -17.847 1.00 72.38 97 ASP A CA 1
ATOM 786 C C . ASP A 1 97 ? -1.574 3.958 -17.554 1.00 72.38 97 ASP A C 1
ATOM 788 O O . ASP A 1 97 ? -1.458 4.822 -18.424 1.00 72.38 97 ASP A O 1
ATOM 792 N N . LYS A 1 98 ? -1.047 4.095 -16.329 1.00 65.75 98 LYS A N 1
ATOM 793 C CA . LYS A 1 98 ? -0.011 5.077 -15.988 1.00 65.75 98 LYS A CA 1
ATOM 794 C C . LYS A 1 98 ? 1.376 4.489 -16.258 1.00 65.75 98 LYS A C 1
ATOM 796 O O . LYS A 1 98 ? 2.240 5.297 -16.651 1.00 65.75 98 LYS A O 1
#

pLDDT: mean 91.42, std 6.63, range [65.62, 97.12]

Sequence (98 aa):
MLYKINMITEEDGWIVIDTNGWGSEPVRLLAQSIAEEMGKEMFQPYEGDAQFMIQGDPYKLLFQYDDLFGTCVILDKMEDKDAVVALLERHFEKLRDK

Foldseek 3Di:
DAWDFDDADLPFGKTFIDDPDDFLVVLVLLLVLLLVVVVFDKDAPDPPFSWIFTPPDPQRWIWHADPVRGTIITTPDSVCNVVVVVVSVVSSVVVVVD

Secondary structure (DSSP, 8-state):
--EEEEEE-TTT-EEEEEESS-TTHHHHHHHHHHHHHHT--EE-SSTTSSEEEETT-TT--EEEEETTTEEEEE-S-GGGHHHHHHHHHHHHHHHS--

Radius of gyration: 12.17 Å; chains: 1; bounding box: 27×29×29 Å